Protein AF-A0AAU7I341-F1 (afdb_monomer_lite)

Sequence (131 aa):
MTLDSIKNALFAAMKNMTPEEYELQKARDNLKSVTSEFLRKNPEYLRGRFAEGKPDNGLEQLKAPTNSPVNKATDKKSNKTKIIKMLGADAGVFKPHDIDPDALERAKVACRRLVADDPERYGHIIKPQGV

Secondary structure (DSSP, 8-state):
--HHHHHHHHHHHHTT--HHHHHHHHHHHHHHHHHHHHHHH-GGGGSSTTTTT---SS----PPPTTSTTGGG--HHHHHHHHHHHH-TTTT--------HHHHHHHHHHHHHHHHH-HHHHTTTS-----

Foldseek 3Di:
DDPVLVVLCVVCVVVVHHSVVSVVVVVVVVVVVVVVVVCVVVVLCVDDDVVVPDDPDDDPDSPPPCPPPVNVCPPPVVVVVVQCVVVHVCRPPDDDDDDDVVVVVVVVVVLVVVCVVPVPVPCVPDPPDDD

Radius of gyration: 33.78 Å; chains: 1; bounding box: 66×26×87 Å

pLDDT: mean 73.69, std 16.66, range [40.59, 94.56]

Structure (mmCIF, N/CA/C/O backbone):
data_AF-A0AAU7I341-F1
#
_entry.id   AF-A0AAU7I341-F1
#
loop_
_atom_site.group_PDB
_atom_site.id
_atom_site.type_symbol
_atom_site.label_atom_id
_atom_site.label_alt_id
_atom_site.label_comp_id
_atom_site.label_asym_id
_atom_site.label_entity_id
_atom_site.label_seq_id
_atom_site.pdbx_PDB_ins_code
_atom_site.Cartn_x
_atom_site.Cartn_y
_atom_site.Cartn_z
_atom_site.occupancy
_atom_site.B_iso_or_equiv
_atom_site.auth_seq_id
_atom_site.auth_comp_id
_atom_site.auth_asym_id
_atom_site.auth_atom_id
_atom_site.pdbx_PDB_model_num
ATOM 1 N N . MET A 1 1 ? -30.918 -12.601 23.780 1.00 63.75 1 MET A N 1
ATOM 2 C CA . MET A 1 1 ? -29.780 -11.967 24.485 1.00 63.75 1 MET A CA 1
ATOM 3 C C . MET A 1 1 ? -28.743 -13.027 24.794 1.00 63.75 1 MET A C 1
ATOM 5 O O . MET A 1 1 ? -29.124 -14.124 25.182 1.00 63.75 1 MET A O 1
ATOM 9 N N . THR A 1 2 ? -27.463 -12.722 24.601 1.00 89.19 2 THR A N 1
ATOM 10 C CA . THR A 1 2 ? -26.347 -13.608 24.966 1.00 89.19 2 THR A CA 1
ATOM 11 C C . THR A 1 2 ? -25.771 -13.195 26.318 1.00 89.19 2 THR A C 1
ATOM 13 O O . THR A 1 2 ? -25.916 -12.042 26.734 1.00 89.19 2 THR A O 1
ATOM 16 N N . LEU A 1 3 ? -25.078 -14.110 27.000 1.00 91.50 3 LEU A N 1
ATOM 17 C CA . LEU A 1 3 ? -24.383 -13.800 28.254 1.00 91.50 3 LEU A CA 1
ATOM 18 C C . LEU A 1 3 ? -23.417 -12.612 28.090 1.00 91.50 3 LEU A C 1
ATOM 20 O O . LEU A 1 3 ? -23.301 -11.778 28.985 1.00 91.50 3 LEU A O 1
ATOM 24 N N . ASP A 1 4 ? -22.775 -12.500 26.928 1.00 87.25 4 ASP A N 1
ATOM 25 C CA . ASP A 1 4 ? -21.846 -11.411 26.627 1.00 87.25 4 ASP A CA 1
ATOM 26 C C . ASP A 1 4 ? -22.550 -10.064 26.453 1.00 87.25 4 ASP A C 1
ATOM 28 O O . ASP A 1 4 ? -22.071 -9.067 26.990 1.00 87.25 4 ASP A O 1
ATOM 32 N N . SER A 1 5 ? -23.725 -10.030 25.810 1.00 85.88 5 SER A N 1
ATOM 33 C CA . SER A 1 5 ? -24.519 -8.794 25.713 1.00 85.88 5 SER A CA 1
ATOM 34 C C . SER A 1 5 ? -24.961 -8.277 27.088 1.00 85.88 5 SER A C 1
ATOM 36 O O . SER A 1 5 ? -24.961 -7.073 27.329 1.00 85.88 5 SER A O 1
ATOM 38 N N . ILE A 1 6 ? -25.261 -9.186 28.024 1.00 90.75 6 ILE A N 1
ATOM 39 C CA . ILE A 1 6 ? -25.661 -8.835 29.394 1.00 90.75 6 ILE A CA 1
ATOM 40 C C . ILE A 1 6 ? -24.460 -8.294 30.176 1.00 90.75 6 ILE A C 1
ATOM 42 O O . ILE A 1 6 ? -24.566 -7.265 30.841 1.00 90.75 6 ILE A O 1
ATOM 46 N N . LYS A 1 7 ? -23.297 -8.950 30.069 1.00 90.00 7 LYS A N 1
ATOM 47 C CA . LYS A 1 7 ? -22.053 -8.481 30.696 1.00 90.00 7 LYS A CA 1
ATOM 48 C C . LYS A 1 7 ? -21.651 -7.102 30.181 1.00 90.00 7 LYS A C 1
ATOM 50 O O . LYS A 1 7 ? -21.355 -6.229 30.989 1.00 90.00 7 LYS A O 1
ATOM 55 N N . ASN A 1 8 ? -21.664 -6.894 28.863 1.00 89.12 8 ASN A N 1
ATOM 56 C CA . ASN A 1 8 ? -21.323 -5.604 28.264 1.00 89.12 8 ASN A CA 1
ATOM 57 C C . ASN A 1 8 ? -22.279 -4.501 28.742 1.00 89.12 8 ASN A C 1
ATOM 59 O O . ASN A 1 8 ? -21.810 -3.437 29.130 1.00 89.12 8 ASN A O 1
ATOM 63 N N . ALA A 1 9 ? -23.590 -4.764 28.801 1.00 90.12 9 ALA A N 1
ATOM 64 C CA . ALA A 1 9 ? -24.564 -3.802 29.318 1.00 90.12 9 ALA A CA 1
ATOM 65 C C . ALA A 1 9 ? -24.331 -3.457 30.802 1.00 90.12 9 ALA A C 1
ATOM 67 O O . ALA A 1 9 ? -24.414 -2.292 31.187 1.00 90.12 9 ALA A O 1
ATOM 68 N N . LEU A 1 10 ? -23.983 -4.447 31.631 1.00 93.62 10 LEU A N 1
ATOM 69 C CA . LEU A 1 10 ? -23.657 -4.228 33.041 1.00 93.62 10 LEU A CA 1
ATOM 70 C C . LEU A 1 10 ? -22.384 -3.382 33.202 1.00 93.62 10 LEU A C 1
ATOM 72 O O . LEU A 1 10 ? -22.364 -2.424 33.971 1.00 93.62 10 LEU A O 1
ATOM 76 N N . PHE A 1 11 ? -21.324 -3.707 32.456 1.00 92.69 11 PHE A N 1
ATOM 77 C CA . PHE A 1 11 ? -20.081 -2.938 32.488 1.00 92.69 11 PHE A CA 1
ATOM 78 C C . PHE A 1 11 ? -20.263 -1.517 31.954 1.00 92.69 11 PHE A C 1
ATOM 80 O O . PHE A 1 11 ? -19.679 -0.590 32.512 1.00 92.69 11 PHE A O 1
ATOM 87 N N . ALA A 1 12 ? -21.091 -1.339 30.926 1.00 93.62 12 ALA A N 1
ATOM 88 C CA . ALA A 1 12 ? -21.465 -0.029 30.418 1.00 93.62 12 ALA A CA 1
ATOM 89 C C . ALA A 1 12 ? -22.137 0.811 31.513 1.00 93.62 12 ALA A C 1
ATOM 91 O O . ALA A 1 12 ? -21.667 1.906 31.821 1.00 93.62 12 ALA A O 1
ATOM 92 N N . ALA A 1 13 ? -23.133 0.243 32.204 1.00 93.56 13 ALA A N 1
ATOM 93 C CA . ALA A 1 13 ? -23.800 0.900 33.325 1.00 93.56 13 ALA A CA 1
ATOM 94 C C . ALA A 1 13 ? -22.822 1.271 34.457 1.00 93.56 13 ALA A C 1
ATOM 96 O O . ALA A 1 13 ? -22.850 2.394 34.950 1.00 93.56 13 ALA A O 1
ATOM 97 N N . MET A 1 14 ? -21.890 0.381 34.823 1.00 94.56 14 MET A N 1
ATOM 98 C CA . MET A 1 14 ? -20.854 0.669 35.833 1.00 94.56 14 MET A CA 1
ATOM 99 C C . MET A 1 14 ? -19.898 1.800 35.429 1.00 94.56 14 MET A C 1
ATOM 101 O O . MET A 1 14 ? -19.282 2.430 36.289 1.00 94.56 14 MET A O 1
ATOM 105 N N . LYS A 1 15 ? -19.721 2.027 34.126 1.00 91.44 15 LYS A N 1
ATOM 106 C CA . LYS A 1 15 ? -18.869 3.082 33.568 1.00 91.44 15 LYS A CA 1
ATOM 107 C C . LYS A 1 15 ? -19.646 4.356 33.231 1.00 91.44 15 LYS A C 1
ATOM 109 O O . LYS A 1 15 ? -19.028 5.290 32.731 1.00 91.44 15 LYS A O 1
ATOM 114 N N . ASN A 1 16 ? -20.948 4.412 33.536 1.00 93.56 16 ASN A N 1
ATOM 115 C CA . ASN A 1 16 ? -21.861 5.479 33.114 1.00 93.56 16 ASN A CA 1
ATOM 116 C C . ASN A 1 16 ? -21.822 5.714 31.592 1.00 93.56 16 ASN A C 1
ATOM 118 O O . ASN A 1 16 ? -21.818 6.852 31.134 1.00 93.56 16 ASN A O 1
ATOM 122 N N . MET A 1 17 ? -21.748 4.625 30.827 1.00 92.06 17 MET A N 1
ATOM 123 C CA . MET A 1 17 ? -21.702 4.605 29.365 1.00 92.06 17 MET A CA 1
ATOM 124 C C . MET A 1 17 ? -22.883 3.811 28.809 1.00 92.06 17 MET A C 1
ATOM 126 O O . MET A 1 17 ? -23.459 2.964 29.502 1.00 92.06 17 MET A O 1
ATOM 130 N N . THR A 1 18 ? -23.221 4.034 27.541 1.00 92.50 18 THR A N 1
ATOM 131 C CA . THR A 1 18 ? -24.151 3.144 26.832 1.00 92.50 18 THR A CA 1
ATOM 132 C C . THR A 1 18 ? -23.461 1.821 26.462 1.00 92.50 18 THR A C 1
ATOM 134 O O . THR A 1 18 ? -22.229 1.760 26.368 1.00 92.50 18 THR A O 1
ATOM 137 N N . PRO A 1 19 ? -24.215 0.725 26.242 1.00 87.88 19 PRO A N 1
ATOM 138 C CA . PRO A 1 19 ? -23.637 -0.538 25.779 1.00 87.88 19 PRO A CA 1
ATOM 139 C C . PRO A 1 19 ? -22.810 -0.386 24.493 1.00 87.88 19 PRO A C 1
ATOM 141 O O . PRO A 1 19 ? -21.751 -0.999 24.376 1.00 87.88 19 PRO A O 1
ATOM 144 N N . GLU A 1 20 ? -23.245 0.475 23.569 1.00 88.50 20 GLU A N 1
ATOM 145 C CA . GLU A 1 20 ? -22.540 0.751 22.310 1.00 88.50 20 GLU A CA 1
ATOM 146 C C . GLU A 1 20 ? -21.215 1.491 22.541 1.00 88.50 20 GLU A C 1
ATOM 148 O O . GLU A 1 20 ? -20.186 1.130 21.966 1.00 88.50 20 GLU A O 1
ATOM 153 N N . GLU A 1 21 ? -21.206 2.496 23.422 1.00 89.69 21 GLU A N 1
ATOM 154 C CA . GLU A 1 21 ? -19.990 3.222 23.807 1.00 89.69 21 GLU A CA 1
ATOM 155 C C . GLU 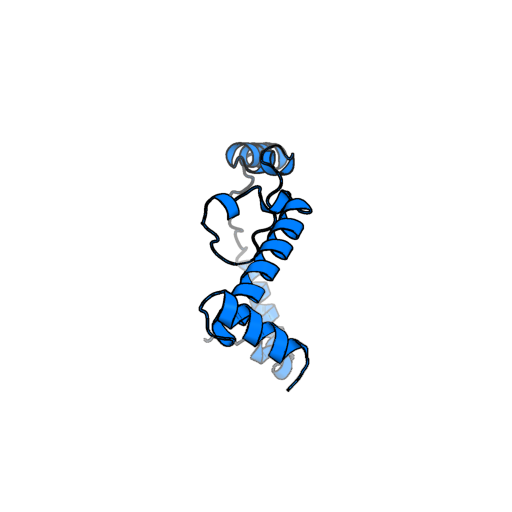A 1 21 ? -18.977 2.300 24.486 1.00 89.69 21 GLU A C 1
ATOM 157 O O . GLU A 1 21 ? -17.777 2.359 24.200 1.00 89.69 21 GLU A O 1
ATOM 162 N N . TYR A 1 22 ? -19.459 1.411 25.355 1.00 91.81 22 TYR A N 1
ATOM 163 C CA . TYR A 1 22 ? -18.617 0.435 26.029 1.00 91.81 22 TYR A CA 1
ATOM 164 C C . TYR A 1 22 ? -18.001 -0.569 25.047 1.00 91.81 22 TYR A C 1
ATOM 166 O O . TYR A 1 22 ? -16.810 -0.873 25.142 1.00 91.81 22 TYR A O 1
ATOM 174 N N . GLU A 1 23 ? -18.768 -1.064 24.075 1.00 89.62 23 GLU A N 1
ATOM 175 C CA . GLU A 1 23 ? -18.248 -1.959 23.037 1.00 89.62 23 GLU A CA 1
ATOM 176 C C . GLU A 1 23 ? -17.203 -1.273 22.152 1.00 89.62 23 GLU A C 1
ATOM 178 O O . GLU A 1 23 ? -16.147 -1.856 21.880 1.00 89.62 23 GLU A O 1
ATOM 183 N N . LEU A 1 24 ? -17.440 -0.013 21.776 1.00 91.44 24 LEU A N 1
ATOM 184 C CA . LEU A 1 24 ? -16.475 0.799 21.039 1.00 91.44 24 LEU A CA 1
ATOM 185 C C . LEU A 1 24 ? -15.181 0.993 21.840 1.00 91.44 24 LEU A C 1
ATOM 187 O O . LEU A 1 24 ? -14.079 0.842 21.305 1.00 91.44 24 LEU A O 1
ATOM 191 N N . GLN A 1 25 ? -15.300 1.309 23.130 1.00 90.25 25 GLN A N 1
ATOM 192 C CA . GLN A 1 25 ? -14.155 1.498 24.012 1.00 90.25 25 GLN A CA 1
ATOM 193 C C . GLN A 1 25 ? -13.359 0.197 24.179 1.00 90.25 25 GLN A C 1
ATOM 195 O O . GLN A 1 25 ? -12.140 0.192 24.016 1.00 90.25 25 GLN A O 1
ATOM 200 N N . LYS A 1 26 ? -14.047 -0.929 24.388 1.00 90.44 26 LYS A N 1
ATOM 201 C CA . LYS A 1 26 ? -13.441 -2.265 24.449 1.00 90.44 26 LYS A CA 1
ATOM 202 C C . LYS A 1 26 ? -12.689 -2.609 23.161 1.00 90.44 26 LYS A C 1
ATOM 204 O O . LYS A 1 26 ? -11.575 -3.129 23.220 1.00 90.44 26 LYS A O 1
ATOM 209 N N . ALA A 1 27 ? -13.258 -2.297 21.996 1.00 90.88 27 ALA A N 1
ATOM 210 C CA . ALA A 1 27 ? -12.593 -2.500 20.711 1.00 90.88 27 ALA A CA 1
ATOM 211 C C . ALA A 1 27 ? -11.329 -1.632 20.567 1.00 90.88 27 ALA A C 1
ATOM 213 O O . ALA A 1 27 ? -10.296 -2.130 20.114 1.00 90.88 27 ALA A O 1
ATOM 214 N N . ARG A 1 28 ? -11.376 -0.364 21.001 1.00 92.19 28 ARG A N 1
ATOM 215 C CA . ARG A 1 28 ? -10.212 0.541 21.015 1.00 92.19 28 ARG A CA 1
ATOM 216 C C . ARG A 1 28 ? -9.096 0.031 21.922 1.00 92.19 28 ARG A C 1
ATOM 218 O O . ARG A 1 28 ? -7.938 0.035 21.510 1.00 92.19 28 ARG A O 1
ATOM 225 N N . ASP A 1 29 ? -9.435 -0.438 23.118 1.00 92.31 29 ASP A N 1
ATOM 226 C CA . ASP A 1 29 ? -8.456 -0.952 24.078 1.00 92.31 29 ASP A CA 1
ATOM 227 C C . ASP A 1 29 ? -7.799 -2.246 23.574 1.00 92.31 29 ASP A C 1
ATOM 229 O O . ASP A 1 29 ? -6.574 -2.390 23.636 1.00 92.31 29 ASP A O 1
ATOM 233 N N . ASN A 1 30 ? -8.586 -3.142 22.969 1.00 93.38 30 ASN A N 1
ATOM 234 C CA . ASN A 1 30 ? -8.068 -4.340 22.307 1.00 93.38 30 ASN A CA 1
ATOM 235 C C . ASN A 1 30 ? -7.122 -3.985 21.154 1.00 93.38 30 ASN A C 1
ATOM 237 O O . ASN A 1 30 ? -6.016 -4.520 21.076 1.00 93.38 30 ASN A O 1
ATOM 241 N N . LEU A 1 31 ? -7.522 -3.054 20.281 1.00 94.00 31 LEU A N 1
ATOM 242 C CA . LEU A 1 31 ? -6.688 -2.614 19.164 1.00 94.00 31 LEU A CA 1
ATOM 2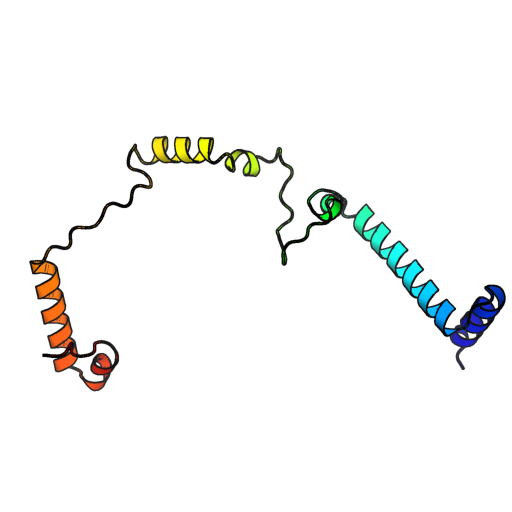43 C C . LEU A 1 31 ? -5.377 -2.000 19.659 1.00 94.00 31 LEU A C 1
ATOM 245 O O . LEU A 1 31 ? -4.313 -2.312 19.124 1.00 94.00 31 LEU A O 1
ATOM 249 N N . LYS A 1 32 ? -5.435 -1.166 20.702 1.00 93.56 32 LYS A N 1
ATOM 250 C CA . LYS A 1 32 ? -4.253 -0.563 21.323 1.00 93.56 32 LYS A CA 1
ATOM 251 C C . LYS A 1 32 ? -3.297 -1.637 21.831 1.00 93.56 32 LYS A C 1
ATOM 253 O O . LYS A 1 32 ? -2.114 -1.581 21.512 1.00 93.56 32 LYS A O 1
ATOM 258 N N . SER A 1 33 ? -3.806 -2.632 22.557 1.00 91.62 33 SER A N 1
ATOM 259 C CA . SER A 1 33 ? -3.001 -3.742 23.077 1.00 91.62 33 SER A CA 1
ATOM 260 C C . SER A 1 33 ? -2.330 -4.546 21.957 1.00 91.62 33 SER A C 1
ATOM 262 O O . SER A 1 33 ? -1.111 -4.721 21.977 1.00 91.62 33 SER A O 1
ATOM 264 N N . VAL A 1 34 ? -3.095 -4.964 20.942 1.00 94.06 34 VAL A N 1
ATOM 265 C CA . VAL A 1 34 ? -2.576 -5.733 19.796 1.00 94.06 34 VAL A CA 1
ATOM 266 C C . VAL A 1 34 ? -1.528 -4.934 19.026 1.00 94.06 34 VAL A C 1
ATOM 268 O O . VAL A 1 34 ? -0.469 -5.463 18.689 1.00 94.06 34 VAL A O 1
ATOM 271 N N . THR A 1 35 ? -1.790 -3.649 18.790 1.00 89.19 35 THR A N 1
ATOM 272 C CA . THR A 1 35 ? -0.862 -2.763 18.077 1.00 89.19 35 THR A CA 1
ATOM 273 C C . THR A 1 35 ? 0.427 -2.569 18.873 1.00 89.19 35 THR A C 1
ATOM 275 O O . THR A 1 35 ? 1.514 -2.670 18.309 1.00 89.19 35 THR A O 1
ATOM 278 N N . SER A 1 36 ? 0.342 -2.348 20.190 1.00 88.50 36 SER A N 1
ATOM 279 C CA . SER A 1 36 ? 1.527 -2.235 21.045 1.00 88.50 36 SER A CA 1
ATOM 280 C C . SER A 1 36 ? 2.360 -3.519 21.052 1.00 88.50 36 SER A C 1
ATOM 282 O O . SER A 1 36 ? 3.578 -3.444 20.920 1.00 88.50 36 SER A O 1
ATOM 284 N N . GLU A 1 37 ? 1.732 -4.695 21.145 1.00 93.12 37 GLU A N 1
ATOM 285 C CA . GLU A 1 37 ? 2.432 -5.985 21.064 1.00 93.12 37 GLU A CA 1
ATOM 286 C C . GLU A 1 37 ? 3.092 -6.206 19.697 1.00 93.12 37 GLU A C 1
ATOM 288 O O . GLU A 1 37 ? 4.240 -6.651 19.628 1.00 93.12 37 GLU A O 1
ATOM 293 N N . PHE A 1 38 ? 2.398 -5.864 18.610 1.00 90.50 38 PHE A N 1
ATOM 294 C CA . PHE A 1 38 ? 2.946 -5.941 17.259 1.00 90.50 38 PHE A CA 1
ATOM 295 C C . PHE A 1 38 ? 4.183 -5.049 17.107 1.00 90.50 38 PHE A C 1
ATOM 297 O O . PHE A 1 38 ? 5.223 -5.525 16.659 1.00 90.50 38 PHE A O 1
ATOM 304 N N . LEU A 1 39 ? 4.109 -3.788 17.536 1.00 88.31 39 LEU A N 1
ATOM 305 C CA . LEU A 1 39 ? 5.234 -2.850 17.457 1.00 88.31 39 LEU A CA 1
ATOM 306 C C . LEU A 1 39 ? 6.390 -3.237 18.389 1.00 88.31 39 LEU A C 1
ATOM 308 O O . LEU A 1 39 ? 7.550 -3.026 18.048 1.00 88.31 39 LEU A O 1
ATOM 312 N N . ARG A 1 40 ? 6.097 -3.846 19.546 1.00 85.81 40 ARG A N 1
ATOM 313 C CA . ARG A 1 40 ? 7.120 -4.378 20.460 1.00 85.81 40 ARG A CA 1
ATOM 314 C C . ARG A 1 40 ? 7.907 -5.523 19.822 1.00 85.81 40 ARG A C 1
ATOM 316 O O . ARG A 1 40 ? 9.114 -5.614 20.030 1.00 85.81 40 ARG A O 1
ATOM 323 N N . LYS A 1 41 ? 7.230 -6.394 19.067 1.00 91.12 41 LYS A N 1
ATOM 324 C CA . LYS A 1 41 ? 7.851 -7.521 18.351 1.00 91.12 41 LYS A CA 1
ATOM 325 C C . LYS A 1 41 ? 8.555 -7.098 17.062 1.00 91.12 41 LYS A C 1
ATOM 327 O O . LYS A 1 41 ? 9.504 -7.765 16.672 1.00 91.12 41 LYS A O 1
ATOM 332 N N . ASN A 1 42 ? 8.113 -6.000 16.450 1.00 83.12 42 ASN A N 1
ATOM 333 C CA . ASN A 1 42 ? 8.635 -5.480 15.188 1.00 83.12 42 ASN A CA 1
ATOM 334 C C . ASN A 1 42 ? 9.160 -4.035 15.375 1.00 83.12 42 ASN A C 1
ATOM 336 O O . ASN A 1 42 ? 8.551 -3.072 14.888 1.00 83.12 42 ASN A O 1
ATOM 340 N N . PRO A 1 43 ? 10.266 -3.842 16.125 1.00 80.38 43 PRO A N 1
ATOM 341 C CA . PRO A 1 43 ? 10.804 -2.519 16.447 1.00 80.38 43 PRO A CA 1
ATOM 342 C C . PRO A 1 43 ? 11.323 -1.746 15.224 1.00 80.38 43 PRO A C 1
ATOM 344 O O . PRO A 1 43 ? 11.575 -0.544 15.317 1.00 80.38 43 PRO A O 1
ATOM 347 N N . GLU A 1 44 ? 11.485 -2.391 14.069 1.00 76.56 44 GLU A N 1
ATOM 348 C CA . GLU A 1 44 ? 11.795 -1.747 12.794 1.00 76.56 44 GLU A CA 1
ATOM 349 C C . GLU A 1 44 ? 10.715 -0.752 12.358 1.00 76.56 44 GLU A C 1
ATOM 351 O O . GLU A 1 44 ? 11.055 0.255 11.749 1.00 76.56 44 GLU A O 1
ATOM 356 N N . TYR A 1 45 ? 9.450 -0.957 12.742 1.00 72.31 45 TYR A N 1
ATOM 357 C CA . TYR A 1 45 ? 8.368 -0.003 12.468 1.00 72.31 45 TYR A CA 1
ATOM 358 C C . TYR A 1 45 ? 8.397 1.221 13.392 1.00 72.31 45 TYR A C 1
ATOM 360 O O . TYR A 1 45 ? 7.805 2.248 13.068 1.00 72.31 45 TYR A O 1
ATOM 368 N N . LEU A 1 46 ? 9.105 1.141 14.527 1.00 70.88 46 LEU A N 1
ATOM 369 C CA . LEU A 1 46 ? 9.356 2.290 15.405 1.00 70.88 46 LEU A CA 1
ATOM 370 C C . LEU A 1 46 ? 10.499 3.175 14.885 1.00 70.88 46 LEU A C 1
ATOM 372 O O . LEU A 1 46 ? 10.688 4.287 15.376 1.00 70.88 46 LEU A O 1
ATOM 376 N N . ARG A 1 47 ? 11.284 2.692 13.914 1.00 62.91 47 ARG A N 1
ATOM 377 C CA . ARG A 1 47 ? 12.417 3.414 13.327 1.00 62.91 47 ARG A CA 1
ATOM 378 C C . ARG A 1 47 ? 12.068 3.861 11.906 1.00 62.91 47 ARG A C 1
ATOM 380 O O . ARG A 1 47 ? 11.621 3.074 11.085 1.00 62.91 47 ARG A O 1
ATOM 387 N N . GLY A 1 48 ? 12.320 5.130 11.593 1.00 58.56 48 GLY A N 1
ATOM 388 C CA . GLY A 1 48 ? 12.060 5.710 10.271 1.00 58.56 48 GLY A CA 1
ATOM 389 C C . GLY A 1 48 ? 10.843 6.640 10.226 1.00 58.56 48 GLY A C 1
ATOM 390 O O . GLY A 1 48 ? 10.301 7.042 11.253 1.00 58.56 48 GLY A O 1
ATOM 391 N N . ARG A 1 49 ? 10.434 6.999 9.002 1.00 49.78 49 ARG A N 1
ATOM 392 C CA . ARG A 1 49 ? 9.508 8.100 8.647 1.00 49.78 49 ARG A CA 1
ATOM 393 C C . ARG A 1 49 ? 8.113 8.047 9.297 1.00 49.78 49 ARG A C 1
ATOM 395 O O . ARG A 1 49 ? 7.410 9.054 9.271 1.00 49.78 49 ARG A O 1
ATOM 402 N N . PHE A 1 50 ? 7.722 6.928 9.913 1.00 50.12 50 PHE A N 1
ATOM 403 C CA . PHE A 1 50 ? 6.480 6.815 10.692 1.00 50.12 50 PHE A CA 1
ATOM 404 C C . PHE A 1 50 ? 6.535 7.570 12.030 1.00 50.12 50 PHE A C 1
ATOM 406 O O . PHE A 1 50 ? 5.501 8.042 12.492 1.00 50.12 50 PHE A O 1
ATOM 413 N N . ALA A 1 51 ? 7.724 7.758 12.616 1.00 52.81 51 ALA A N 1
ATOM 414 C CA . ALA A 1 51 ? 7.912 8.621 13.785 1.00 52.81 51 ALA A CA 1
ATOM 415 C C . ALA A 1 51 ? 7.842 10.124 13.433 1.00 52.81 51 ALA A C 1
ATOM 417 O O . ALA A 1 51 ? 7.601 10.953 14.304 1.00 52.81 51 ALA A O 1
ATOM 418 N N . GLU A 1 52 ? 8.028 10.476 12.155 1.00 52.16 52 GLU A N 1
ATOM 419 C CA . GLU A 1 52 ? 8.117 11.861 11.660 1.00 52.16 52 GLU A CA 1
ATOM 420 C C . GLU A 1 52 ? 6.818 12.368 11.001 1.00 52.16 52 GLU A C 1
ATOM 422 O O . GLU A 1 52 ? 6.782 13.475 10.468 1.00 52.16 52 GLU A O 1
ATOM 427 N N . GLY A 1 53 ? 5.733 11.584 11.030 1.00 50.31 53 GLY A N 1
ATOM 428 C CA . GLY A 1 53 ? 4.396 12.053 10.642 1.00 50.31 53 GLY A CA 1
ATOM 429 C C . GLY A 1 53 ? 4.197 12.384 9.155 1.00 50.31 53 GLY A C 1
ATOM 430 O O . GLY A 1 53 ? 3.240 13.080 8.826 1.00 50.31 53 GLY A O 1
ATOM 431 N N . LYS A 1 54 ? 5.056 11.899 8.243 1.00 48.03 54 LYS A N 1
ATOM 432 C CA . LYS A 1 54 ? 4.899 12.115 6.789 1.00 48.03 54 LYS A CA 1
ATOM 433 C C . LYS A 1 54 ? 4.947 10.818 5.975 1.00 48.03 54 LYS A C 1
ATOM 435 O O . LYS A 1 54 ? 6.024 10.455 5.482 1.00 48.03 54 LYS A O 1
ATOM 440 N N . PRO A 1 55 ? 3.811 10.120 5.796 1.00 48.12 55 PRO A N 1
ATOM 441 C CA . PRO A 1 55 ? 3.698 9.078 4.795 1.00 48.12 55 PRO A CA 1
ATOM 442 C C . PRO A 1 55 ? 3.200 9.699 3.485 1.00 48.12 55 PRO A C 1
ATOM 444 O O . PRO A 1 55 ? 1.998 9.800 3.252 1.00 48.12 55 PRO A O 1
ATOM 447 N N . ASP A 1 56 ? 4.126 10.096 2.618 1.00 46.50 56 ASP A N 1
ATOM 448 C CA . ASP A 1 56 ? 3.774 10.390 1.231 1.00 46.50 56 ASP A CA 1
ATOM 449 C C . ASP A 1 56 ? 3.726 9.049 0.489 1.00 46.50 56 ASP A C 1
ATOM 451 O O . ASP A 1 56 ? 4.749 8.518 0.075 1.00 46.50 56 ASP A O 1
ATOM 455 N N . ASN A 1 57 ? 2.515 8.503 0.383 1.00 43.06 57 ASN A N 1
ATOM 456 C CA . ASN A 1 57 ? 2.080 7.492 -0.583 1.00 43.06 57 ASN A CA 1
ATOM 457 C C . ASN A 1 57 ? 2.787 6.119 -0.527 1.00 43.06 57 ASN A C 1
ATOM 459 O O . ASN A 1 57 ? 3.891 5.939 -1.017 1.00 43.06 57 ASN A O 1
ATOM 463 N N . GLY A 1 58 ? 2.053 5.122 -0.016 1.00 43.84 58 GLY A N 1
ATOM 464 C CA . GLY A 1 58 ? 2.096 3.714 -0.440 1.00 43.84 58 GLY A CA 1
ATOM 465 C C . GLY A 1 58 ? 3.455 3.002 -0.486 1.00 43.84 58 GLY A C 1
ATOM 466 O O . GLY A 1 58 ? 4.179 3.092 -1.467 1.00 43.84 58 GLY A O 1
ATOM 467 N N . LEU A 1 59 ? 3.718 2.151 0.512 1.00 49.22 59 LEU A N 1
ATOM 468 C CA . LEU A 1 59 ? 4.743 1.096 0.453 1.00 49.22 59 LEU A CA 1
ATOM 469 C C . LEU A 1 59 ? 6.185 1.570 0.150 1.00 49.22 59 LEU A C 1
ATOM 471 O O . LEU A 1 59 ? 6.945 0.881 -0.534 1.00 49.22 59 LEU A O 1
ATOM 475 N N . GLU A 1 60 ? 6.634 2.692 0.724 1.00 49.56 60 GLU A N 1
ATOM 476 C CA . GLU A 1 60 ? 8.080 2.923 0.813 1.00 49.56 60 GLU A CA 1
ATOM 477 C C . GLU A 1 60 ? 8.692 1.898 1.780 1.00 49.56 60 GLU A C 1
ATOM 479 O O . GLU A 1 60 ? 8.547 1.973 3.000 1.00 49.56 60 GLU A O 1
ATOM 484 N N . GLN A 1 61 ? 9.337 0.906 1.167 1.00 48.84 61 GLN A N 1
ATOM 485 C CA . GLN A 1 61 ? 10.164 -0.140 1.756 1.00 48.84 61 GLN A CA 1
ATOM 486 C C . GLN A 1 61 ? 10.905 0.378 2.988 1.00 48.84 61 GLN A C 1
ATOM 488 O O . GLN A 1 61 ? 11.531 1.436 2.916 1.00 48.84 61 GLN A O 1
ATOM 493 N N . LEU A 1 62 ? 10.845 -0.387 4.084 1.00 48.47 62 LEU A N 1
ATOM 494 C CA . LEU A 1 62 ? 11.665 -0.243 5.289 1.00 48.47 62 LEU A CA 1
ATOM 495 C C . LEU A 1 62 ? 13.101 0.123 4.883 1.00 48.47 62 LEU A C 1
ATOM 497 O O . LEU A 1 62 ? 13.906 -0.753 4.558 1.00 48.47 62 LEU A O 1
ATOM 501 N N . LYS A 1 63 ? 13.420 1.423 4.819 1.00 47.50 63 LYS A N 1
ATOM 502 C CA . LYS A 1 63 ? 14.753 1.864 4.417 1.00 47.50 63 LYS A CA 1
ATOM 503 C C . LYS A 1 63 ? 15.689 1.354 5.497 1.00 47.50 63 LYS A C 1
ATOM 505 O O . LYS A 1 63 ? 15.540 1.696 6.670 1.00 47.50 63 LYS A O 1
ATOM 510 N N . ALA A 1 64 ? 16.613 0.485 5.088 1.00 45.53 64 ALA A N 1
ATOM 511 C CA . ALA A 1 64 ? 17.638 -0.060 5.960 1.00 45.53 64 ALA A CA 1
ATOM 512 C C . ALA A 1 64 ? 18.311 1.086 6.744 1.00 45.53 64 ALA A C 1
ATOM 514 O O . ALA A 1 64 ? 18.378 2.207 6.230 1.00 45.53 64 ALA A O 1
ATOM 515 N N . PRO A 1 65 ? 18.813 0.843 7.967 1.00 49.53 65 PRO A N 1
ATOM 516 C CA . PRO A 1 65 ? 19.422 1.880 8.799 1.00 49.53 65 PRO A CA 1
ATOM 517 C C . PRO A 1 65 ? 20.473 2.683 8.023 1.00 49.53 65 PRO A C 1
ATOM 519 O O . PRO A 1 65 ? 21.182 2.134 7.183 1.00 49.53 65 PRO A O 1
ATOM 522 N N . THR A 1 66 ? 20.610 3.978 8.310 1.00 51.91 66 THR A N 1
ATOM 523 C CA . THR A 1 66 ? 21.499 4.928 7.604 1.00 51.91 66 THR A CA 1
ATOM 524 C C . THR A 1 66 ? 22.960 4.453 7.505 1.00 51.91 66 THR A C 1
ATOM 526 O O . THR A 1 66 ? 23.669 4.815 6.573 1.00 51.91 66 THR A O 1
ATOM 529 N N . ASN A 1 67 ? 23.385 3.559 8.406 1.00 51.91 67 ASN A N 1
ATOM 530 C CA . ASN A 1 67 ? 24.716 2.938 8.428 1.00 51.91 67 ASN A CA 1
ATOM 531 C C . ASN A 1 67 ? 24.822 1.609 7.653 1.00 51.91 67 ASN A C 1
ATOM 533 O O . ASN A 1 67 ? 25.880 0.982 7.651 1.00 51.91 67 ASN A O 1
ATOM 537 N N . SER A 1 68 ? 23.748 1.165 7.001 1.00 43.66 68 SER A N 1
ATOM 538 C CA . SER A 1 68 ? 23.745 -0.012 6.137 1.00 43.66 68 SER A CA 1
ATOM 539 C C . SER A 1 68 ? 24.581 0.265 4.877 1.00 43.66 68 SER A C 1
ATOM 541 O O . SER A 1 68 ? 24.510 1.379 4.342 1.00 43.66 68 SER A O 1
ATOM 543 N N . PRO A 1 69 ? 25.355 -0.707 4.352 1.00 50.03 69 PRO A N 1
ATOM 544 C CA . PRO A 1 69 ? 26.252 -0.494 3.208 1.00 50.03 69 PRO A CA 1
ATOM 545 C C . PRO A 1 69 ? 25.540 0.072 1.971 1.00 50.03 69 PRO A C 1
ATOM 547 O O . PRO A 1 69 ? 26.149 0.779 1.170 1.00 50.03 69 PRO A O 1
ATOM 550 N N . VAL A 1 70 ? 24.237 -0.198 1.857 1.00 46.97 70 VAL A N 1
ATOM 551 C CA . VAL A 1 70 ? 23.351 0.252 0.778 1.00 46.97 70 VAL A CA 1
ATOM 552 C C . VAL A 1 70 ? 23.128 1.774 0.801 1.00 46.97 70 VAL A C 1
ATOM 554 O O . VAL A 1 70 ? 23.080 2.396 -0.255 1.00 46.97 70 VAL A O 1
ATOM 557 N N . ASN A 1 71 ? 23.096 2.415 1.975 1.00 45.38 71 ASN A N 1
ATOM 558 C CA . ASN A 1 71 ? 22.872 3.866 2.094 1.00 45.38 71 ASN A CA 1
ATOM 559 C C . ASN A 1 71 ? 24.150 4.698 1.908 1.00 45.38 71 ASN A C 1
ATOM 561 O O . ASN A 1 71 ? 24.083 5.876 1.569 1.00 45.38 71 ASN A O 1
ATOM 565 N N . LYS A 1 72 ? 25.341 4.094 2.024 1.00 46.44 72 LYS A N 1
ATOM 566 C CA . LYS A 1 72 ? 26.588 4.749 1.579 1.00 46.44 72 LYS A CA 1
ATOM 567 C C . LYS A 1 72 ? 26.663 4.894 0.053 1.00 46.44 72 LYS A C 1
ATOM 569 O O . LYS A 1 72 ? 27.508 5.635 -0.449 1.00 46.44 72 LYS A O 1
ATOM 574 N N . ALA A 1 73 ? 25.792 4.203 -0.686 1.00 47.34 73 ALA A N 1
ATOM 575 C CA . ALA A 1 73 ? 25.676 4.332 -2.133 1.00 47.34 73 ALA A CA 1
ATOM 576 C C . ALA A 1 73 ? 24.745 5.480 -2.568 1.00 47.34 73 ALA A C 1
ATOM 578 O O . ALA A 1 73 ? 24.681 5.766 -3.754 1.00 47.34 73 ALA A O 1
ATOM 579 N N . THR A 1 74 ? 24.032 6.171 -1.669 1.00 48.56 74 THR A N 1
ATOM 580 C CA . THR A 1 74 ? 23.127 7.271 -2.070 1.00 48.56 74 THR A CA 1
ATOM 581 C C . THR A 1 74 ? 23.769 8.656 -2.071 1.00 48.56 74 THR A C 1
ATOM 583 O O . THR A 1 74 ? 23.119 9.623 -2.472 1.00 48.56 74 THR A O 1
ATOM 586 N N . ASP A 1 75 ? 25.049 8.779 -1.706 1.00 52.78 75 ASP A N 1
ATOM 587 C CA . ASP A 1 75 ? 25.796 10.010 -1.959 1.00 52.78 75 ASP A CA 1
ATOM 588 C C . ASP A 1 75 ? 25.932 10.196 -3.474 1.00 52.78 75 ASP A C 1
ATOM 590 O O . ASP A 1 75 ? 26.809 9.631 -4.126 1.00 52.78 75 ASP A O 1
ATOM 594 N N . LYS A 1 76 ? 25.049 11.009 -4.064 1.00 55.41 76 LYS A N 1
ATOM 595 C CA . LYS A 1 76 ? 25.021 11.297 -5.510 1.00 55.41 76 LYS A CA 1
ATOM 596 C C . LYS A 1 76 ? 26.403 11.699 -6.052 1.00 55.41 76 LYS A C 1
ATOM 598 O O . LYS A 1 76 ? 26.739 11.372 -7.189 1.00 55.41 76 LYS A O 1
ATOM 603 N N . LYS A 1 77 ? 27.234 12.350 -5.224 1.00 57.84 77 LYS A N 1
ATOM 6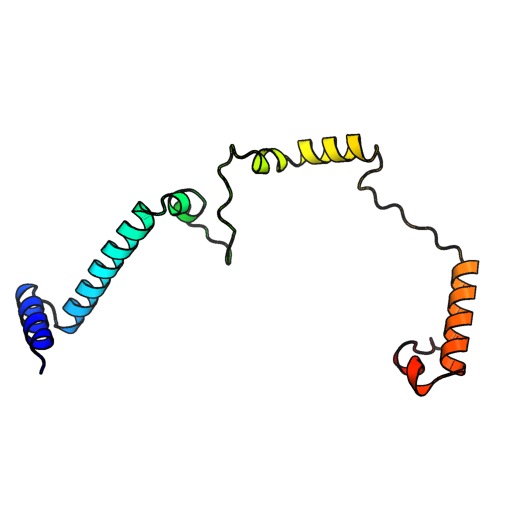04 C CA . LYS A 1 77 ? 28.640 12.669 -5.532 1.00 57.84 77 LYS A CA 1
ATOM 605 C C . LYS A 1 77 ? 29.543 11.432 -5.590 1.00 57.84 77 LYS A C 1
ATOM 607 O O . LYS A 1 77 ? 30.369 11.341 -6.498 1.00 57.84 77 LYS A O 1
ATOM 612 N N . SER A 1 78 ? 29.404 10.487 -4.660 1.00 58.91 78 SER A N 1
ATOM 613 C CA . SER A 1 78 ? 30.255 9.292 -4.597 1.00 58.91 78 SER A CA 1
ATOM 614 C C . SER A 1 78 ? 29.939 8.325 -5.740 1.00 58.91 78 SER A C 1
ATOM 616 O O . SER A 1 78 ? 30.861 7.822 -6.383 1.00 58.91 78 SER A O 1
ATOM 618 N N . ASN A 1 79 ? 28.659 8.156 -6.081 1.00 60.53 79 ASN A N 1
ATOM 619 C CA . ASN A 1 79 ? 28.249 7.303 -7.194 1.00 60.53 79 ASN A CA 1
ATOM 620 C C . ASN A 1 79 ? 28.617 7.887 -8.553 1.00 60.53 79 ASN A C 1
ATOM 622 O O . ASN A 1 79 ? 29.187 7.165 -9.362 1.00 60.53 79 ASN A O 1
ATOM 626 N N . LYS A 1 80 ? 28.390 9.185 -8.799 1.00 63.19 80 LYS A N 1
ATOM 627 C CA . LYS A 1 80 ? 28.830 9.822 -10.053 1.00 63.19 80 LYS A CA 1
ATOM 628 C C . LYS A 1 80 ? 30.342 9.676 -10.249 1.00 63.19 80 LYS A C 1
ATOM 630 O O . LYS A 1 80 ? 30.791 9.320 -11.331 1.00 63.19 80 LYS A O 1
ATOM 635 N N . THR A 1 81 ? 31.123 9.865 -9.184 1.00 67.12 81 THR A N 1
ATOM 636 C CA . THR A 1 81 ? 32.586 9.703 -9.226 1.00 67.12 81 THR A CA 1
ATOM 637 C C . THR A 1 81 ? 33.004 8.253 -9.491 1.00 67.12 81 THR A C 1
ATOM 639 O O . THR A 1 81 ? 33.943 8.018 -10.246 1.00 67.12 81 THR A O 1
ATOM 642 N N . LYS A 1 82 ? 32.317 7.265 -8.900 1.00 66.25 82 LYS A N 1
ATOM 643 C CA . LYS A 1 82 ? 32.574 5.838 -9.162 1.00 66.25 82 LYS A CA 1
ATOM 644 C C . LYS A 1 82 ? 32.201 5.435 -10.589 1.00 66.25 82 LYS A C 1
ATOM 646 O O . LYS A 1 82 ? 32.990 4.762 -11.238 1.00 66.25 82 LYS A O 1
ATOM 651 N N . ILE A 1 83 ? 31.046 5.884 -11.077 1.00 65.69 83 ILE A N 1
ATOM 652 C CA . ILE A 1 83 ? 30.557 5.633 -12.440 1.00 65.69 83 ILE A CA 1
ATOM 653 C C . ILE A 1 83 ? 31.543 6.205 -13.466 1.00 65.69 83 ILE A C 1
ATOM 655 O O . ILE A 1 83 ? 31.968 5.477 -14.354 1.00 65.69 83 ILE A O 1
ATOM 659 N N . ILE A 1 84 ? 32.001 7.449 -13.284 1.00 68.06 84 ILE A N 1
ATOM 660 C CA . ILE A 1 84 ? 33.024 8.071 -14.144 1.00 68.06 84 ILE A CA 1
ATOM 661 C C . ILE A 1 84 ? 34.352 7.297 -14.102 1.00 68.06 84 ILE A C 1
ATOM 663 O O . ILE A 1 84 ? 34.976 7.079 -15.135 1.00 68.06 84 ILE A O 1
ATOM 667 N N . LYS A 1 85 ? 34.793 6.843 -12.921 1.00 72.25 85 LYS A N 1
ATOM 668 C CA . LYS A 1 85 ? 36.028 6.048 -12.799 1.00 72.25 85 LYS A CA 1
ATOM 669 C C . LYS A 1 85 ? 35.932 4.679 -13.476 1.00 72.25 85 LYS A C 1
ATOM 671 O O . LYS A 1 85 ? 36.941 4.198 -13.973 1.00 72.25 85 LYS A O 1
ATOM 676 N N . MET A 1 86 ? 34.759 4.046 -13.463 1.00 70.19 86 MET A N 1
ATOM 677 C CA . MET A 1 86 ? 34.562 2.704 -14.024 1.00 70.19 86 MET A CA 1
ATOM 678 C C . MET A 1 86 ? 34.277 2.711 -15.529 1.00 70.19 86 MET A C 1
ATOM 680 O O . MET A 1 86 ? 34.719 1.808 -16.227 1.00 70.19 86 MET A O 1
ATOM 684 N N . LEU A 1 87 ? 33.533 3.701 -16.022 1.00 71.62 87 LEU A N 1
ATOM 685 C CA . LEU A 1 87 ? 33.015 3.736 -17.396 1.00 71.62 87 LEU A CA 1
ATOM 686 C C . LEU A 1 87 ? 33.653 4.842 -18.259 1.00 71.62 87 LEU A C 1
ATOM 688 O O . LEU A 1 87 ? 33.315 4.976 -19.432 1.00 71.62 87 LEU A O 1
ATOM 692 N N . GLY A 1 88 ? 34.584 5.619 -17.699 1.00 69.75 88 GLY A N 1
ATOM 693 C CA . GLY A 1 88 ? 35.283 6.708 -18.383 1.00 69.75 88 GLY A CA 1
ATOM 694 C C . GLY A 1 88 ? 34.626 8.078 -18.188 1.00 69.75 88 GLY A C 1
ATOM 695 O O . GLY A 1 88 ? 33.490 8.193 -17.729 1.00 69.75 88 GLY A O 1
ATOM 696 N N . ALA A 1 89 ? 35.358 9.143 -18.539 1.00 69.62 89 ALA A N 1
ATOM 697 C CA . ALA A 1 89 ? 34.929 10.538 -18.363 1.00 69.62 89 ALA A CA 1
ATOM 698 C C . ALA A 1 89 ? 33.591 10.876 -19.056 1.00 69.62 89 ALA A C 1
ATOM 700 O O . ALA A 1 89 ? 32.867 11.751 -18.585 1.00 69.62 89 ALA A O 1
ATOM 701 N N . ASP A 1 90 ? 33.241 10.129 -20.107 1.00 63.91 90 ASP A N 1
ATOM 702 C CA . ASP A 1 90 ? 32.007 10.290 -20.887 1.00 63.91 90 ASP A CA 1
ATOM 703 C C . ASP A 1 90 ? 30.814 9.481 -20.345 1.00 63.91 90 ASP A C 1
ATOM 705 O O . ASP A 1 90 ? 29.729 9.487 -20.933 1.00 63.91 90 ASP A O 1
ATOM 709 N N . ALA A 1 91 ? 30.985 8.754 -19.237 1.00 63.28 91 ALA A N 1
ATOM 710 C CA . ALA A 1 91 ? 29.931 7.931 -18.663 1.00 63.28 91 ALA A CA 1
ATOM 711 C C . ALA A 1 91 ? 28.755 8.789 -18.165 1.00 63.28 91 ALA A C 1
ATOM 713 O O . ALA A 1 91 ? 28.863 9.519 -17.176 1.00 63.28 91 ALA A O 1
ATOM 714 N N . GLY A 1 92 ? 27.611 8.670 -18.845 1.00 61.50 92 GLY A N 1
ATOM 715 C CA . GLY A 1 92 ? 26.379 9.403 -18.539 1.00 61.50 92 GLY A CA 1
ATOM 716 C C . GLY A 1 92 ? 26.122 10.633 -19.415 1.00 61.50 92 GLY A C 1
ATOM 717 O O . GLY A 1 92 ? 25.128 11.322 -19.188 1.00 61.50 92 GLY A O 1
ATOM 718 N N . VAL A 1 93 ? 26.970 10.909 -20.411 1.00 69.75 93 VAL A N 1
ATOM 719 C CA . VAL A 1 93 ? 26.688 11.910 -21.450 1.00 69.75 93 VAL A CA 1
ATOM 720 C C . VAL A 1 93 ? 25.959 11.222 -22.603 1.00 69.75 93 VAL A C 1
ATOM 722 O O . VAL A 1 93 ? 26.441 10.226 -23.141 1.00 69.75 93 VAL A O 1
ATOM 725 N N . PHE A 1 94 ? 24.783 11.735 -22.974 1.00 67.88 94 PHE A N 1
ATOM 726 C CA . PHE A 1 94 ? 24.073 11.279 -24.168 1.00 67.88 94 PHE A CA 1
ATOM 727 C C . PHE A 1 94 ? 24.940 11.569 -25.395 1.00 67.88 94 PHE A C 1
ATOM 729 O O . PHE A 1 94 ? 25.196 12.729 -25.714 1.00 67.88 94 PHE A O 1
ATOM 736 N N . LYS A 1 95 ? 25.403 10.511 -26.063 1.00 70.06 95 LYS A N 1
ATOM 737 C CA . LYS A 1 95 ? 26.056 10.615 -27.366 1.00 70.06 95 LYS A CA 1
ATOM 738 C C . LYS A 1 95 ? 24.966 10.433 -28.425 1.00 70.06 95 LYS A C 1
ATOM 740 O O . LYS A 1 95 ? 24.445 9.321 -28.525 1.00 70.06 95 LYS A O 1
ATOM 745 N N . PRO A 1 96 ? 24.564 11.490 -29.157 1.00 71.50 96 PRO A N 1
ATOM 746 C CA . PRO A 1 96 ? 23.648 11.318 -30.275 1.00 71.50 96 PRO A CA 1
ATOM 747 C C . PRO A 1 96 ? 24.279 10.339 -31.266 1.00 71.50 96 PRO A C 1
ATOM 749 O O . PRO A 1 96 ? 25.450 10.466 -31.617 1.00 71.50 96 PRO A O 1
ATOM 752 N N . HIS A 1 97 ? 23.519 9.323 -31.667 1.00 69.06 97 HIS A N 1
ATOM 753 C CA . HIS A 1 97 ? 23.922 8.470 -32.773 1.00 69.06 97 HIS A CA 1
ATOM 754 C C . HIS A 1 97 ? 23.619 9.221 -34.064 1.00 69.06 97 HIS A C 1
ATOM 756 O O . HIS A 1 97 ? 22.450 9.418 -34.398 1.00 69.06 97 HIS A O 1
ATOM 762 N N . ASP A 1 98 ? 24.664 9.635 -34.775 1.00 74.75 98 ASP A N 1
ATOM 763 C CA . ASP A 1 98 ? 24.521 10.110 -36.144 1.00 74.75 98 ASP A CA 1
ATOM 764 C C . ASP A 1 98 ? 24.032 8.936 -36.998 1.00 74.75 98 ASP A C 1
ATOM 766 O O . ASP A 1 98 ? 24.712 7.917 -37.151 1.00 74.75 98 ASP A O 1
ATOM 770 N N . ILE A 1 99 ? 22.797 9.038 -37.482 1.00 73.81 99 ILE A N 1
ATOM 771 C CA . ILE A 1 99 ? 22.210 8.037 -38.369 1.00 73.81 99 ILE A CA 1
ATOM 772 C C . ILE A 1 99 ? 22.793 8.276 -39.759 1.00 73.81 99 ILE A C 1
ATOM 774 O O . ILE A 1 99 ? 22.608 9.352 -40.324 1.00 73.81 99 ILE A O 1
ATOM 778 N N . ASP A 1 100 ? 23.453 7.262 -40.317 1.00 81.00 100 ASP A N 1
ATOM 779 C CA . ASP A 1 100 ? 23.867 7.270 -41.719 1.00 81.00 100 ASP A CA 1
ATOM 780 C C . ASP A 1 100 ? 22.612 7.394 -42.615 1.00 81.00 100 ASP A C 1
ATOM 782 O O . ASP A 1 100 ? 21.760 6.490 -42.607 1.00 81.00 100 ASP A O 1
ATOM 786 N N . PRO A 1 101 ? 22.452 8.503 -43.365 1.00 80.19 101 PRO A N 1
ATOM 787 C CA . PRO A 1 101 ? 21.264 8.745 -44.177 1.00 80.19 101 PRO A CA 1
ATOM 788 C C . PRO A 1 101 ? 21.055 7.656 -45.239 1.00 80.19 101 PRO A C 1
ATOM 790 O O . PRO A 1 101 ? 19.912 7.290 -45.520 1.00 80.19 101 PRO A O 1
ATOM 793 N N . ASP A 1 102 ? 22.130 7.055 -45.753 1.00 82.62 102 ASP A N 1
ATOM 794 C CA . ASP A 1 102 ? 22.045 6.001 -46.766 1.00 82.62 102 ASP A CA 1
ATOM 795 C C . ASP A 1 102 ? 21.585 4.670 -46.161 1.00 82.62 102 ASP A C 1
ATOM 797 O O . ASP A 1 102 ? 20.898 3.867 -46.803 1.00 82.62 102 ASP A O 1
ATOM 801 N N . ALA A 1 103 ? 21.940 4.403 -44.903 1.00 82.62 103 ALA A N 1
ATOM 802 C CA . ALA A 1 103 ? 21.409 3.262 -44.163 1.00 82.62 103 ALA A CA 1
ATOM 803 C C . ALA A 1 103 ? 19.913 3.444 -43.859 1.00 82.62 103 ALA A C 1
ATOM 805 O O . ALA A 1 103 ? 19.133 2.494 -43.991 1.00 82.62 103 ALA A O 1
ATOM 806 N N . LEU A 1 104 ? 19.497 4.668 -43.521 1.00 84.12 104 LEU A N 1
ATOM 807 C CA . LEU A 1 104 ? 18.096 4.999 -43.273 1.00 84.12 104 LEU A CA 1
ATOM 808 C C . LEU A 1 104 ? 17.238 4.848 -44.539 1.00 84.12 104 LEU A C 1
ATOM 810 O O . LEU A 1 104 ? 16.162 4.249 -44.479 1.00 84.12 104 LEU A O 1
ATOM 814 N N . G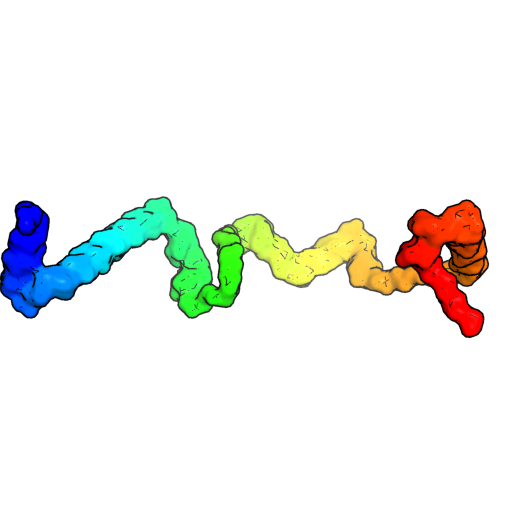LU A 1 105 ? 17.709 5.329 -45.690 1.00 84.19 105 GLU A N 1
ATOM 815 C CA . GLU A 1 105 ? 16.987 5.174 -46.958 1.00 84.19 105 GLU A CA 1
ATOM 816 C C . GLU A 1 105 ? 16.886 3.705 -47.392 1.00 84.19 105 GLU A C 1
ATOM 818 O O . GLU A 1 105 ? 15.807 3.247 -47.784 1.00 84.19 105 GLU A O 1
ATOM 823 N N . ARG A 1 106 ? 17.951 2.909 -47.216 1.00 85.69 106 ARG A N 1
ATOM 824 C CA . ARG A 1 106 ? 17.900 1.455 -47.459 1.00 85.69 106 ARG A CA 1
ATOM 825 C C . ARG A 1 106 ? 16.858 0.755 -46.586 1.00 85.69 106 ARG A C 1
ATOM 827 O O . ARG A 1 106 ? 16.093 -0.067 -47.096 1.00 85.69 106 ARG A O 1
ATOM 834 N N . ALA A 1 107 ? 16.781 1.106 -45.302 1.00 85.69 107 ALA A N 1
ATOM 835 C CA . ALA A 1 107 ? 15.789 0.549 -44.386 1.00 85.69 107 ALA A CA 1
ATOM 836 C C . ALA A 1 107 ? 14.355 0.928 -44.795 1.00 85.69 107 ALA A C 1
ATOM 838 O O . ALA A 1 107 ? 13.481 0.064 -44.859 1.00 85.69 107 ALA A O 1
ATOM 839 N N . LYS A 1 108 ? 14.112 2.193 -45.165 1.00 85.06 108 LYS A N 1
ATOM 840 C CA . LYS A 1 108 ? 12.796 2.644 -45.655 1.00 85.06 108 LYS A CA 1
ATOM 841 C C . LYS A 1 108 ? 12.364 1.912 -46.924 1.00 85.06 108 LYS A C 1
ATOM 843 O O . LYS A 1 108 ? 11.186 1.592 -47.075 1.00 85.06 108 LYS A O 1
ATOM 848 N N . VAL A 1 109 ? 13.283 1.667 -47.858 1.00 86.44 109 VAL A N 1
ATOM 849 C CA . VAL A 1 109 ? 12.986 0.911 -49.086 1.00 86.44 109 VAL A CA 1
ATOM 850 C C . VAL A 1 109 ? 12.653 -0.547 -48.762 1.00 86.44 109 VAL A C 1
ATOM 852 O O . VAL A 1 109 ? 11.676 -1.070 -49.293 1.00 86.44 109 VAL A O 1
ATOM 855 N N . ALA A 1 110 ? 13.404 -1.191 -47.865 1.00 85.50 110 ALA A N 1
ATOM 856 C CA . ALA A 1 110 ? 13.119 -2.559 -47.432 1.00 85.50 110 ALA A CA 1
ATOM 857 C C . ALA A 1 110 ? 11.743 -2.673 -46.753 1.00 85.50 110 ALA A C 1
ATOM 859 O O . ALA A 1 110 ? 10.963 -3.558 -47.094 1.00 85.50 110 ALA A O 1
ATOM 860 N N . CYS A 1 111 ? 11.396 -1.733 -45.870 1.00 84.12 111 CYS A N 1
ATOM 861 C CA . CYS A 1 111 ? 10.079 -1.694 -45.235 1.00 84.12 111 CYS A CA 1
ATOM 862 C C . CYS A 1 111 ? 8.945 -1.496 -46.251 1.00 84.12 111 CYS A C 1
ATOM 864 O O . CYS A 1 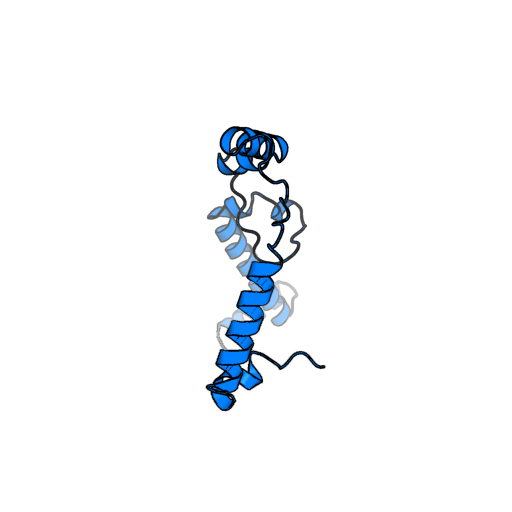111 ? 7.916 -2.156 -46.144 1.00 84.12 111 CYS A O 1
ATOM 866 N N . ARG A 1 112 ? 9.133 -0.640 -47.268 1.00 84.38 112 ARG A N 1
ATOM 867 C CA . ARG A 1 112 ? 8.149 -0.470 -48.354 1.00 84.38 112 ARG A CA 1
ATOM 868 C C . ARG A 1 112 ? 7.941 -1.757 -49.156 1.00 84.38 112 ARG A C 1
ATOM 870 O O . ARG A 1 112 ? 6.806 -2.054 -49.509 1.00 84.38 112 ARG A O 1
ATOM 877 N N . ARG A 1 113 ? 9.006 -2.528 -49.406 1.00 85.06 113 ARG A N 1
ATOM 878 C CA . ARG A 1 113 ? 8.909 -3.840 -50.071 1.00 85.06 113 ARG A CA 1
ATOM 879 C C . ARG A 1 113 ? 8.109 -4.838 -49.238 1.00 85.06 113 ARG A C 1
ATOM 881 O O . ARG A 1 113 ? 7.173 -5.414 -49.761 1.00 85.06 113 ARG A O 1
ATOM 888 N N . LEU A 1 114 ? 8.386 -4.945 -47.938 1.00 83.81 114 LEU A N 1
ATOM 889 C CA . LEU A 1 114 ? 7.640 -5.843 -47.044 1.00 83.81 114 LEU A CA 1
ATOM 890 C C . LEU A 1 114 ? 6.137 -5.527 -46.989 1.00 83.81 114 LEU A C 1
ATOM 892 O O . LEU A 1 114 ? 5.321 -6.440 -46.928 1.00 83.81 114 LEU A O 1
ATOM 896 N N . VAL A 1 115 ? 5.768 -4.242 -47.032 1.00 85.12 115 VAL A N 1
ATOM 897 C CA . VAL A 1 115 ? 4.357 -3.823 -47.096 1.00 85.12 115 VAL A CA 1
ATOM 898 C C . VAL A 1 115 ? 3.730 -4.141 -48.454 1.00 85.12 115 VAL A C 1
ATOM 900 O O . VAL A 1 115 ? 2.555 -4.482 -48.502 1.00 85.12 115 VAL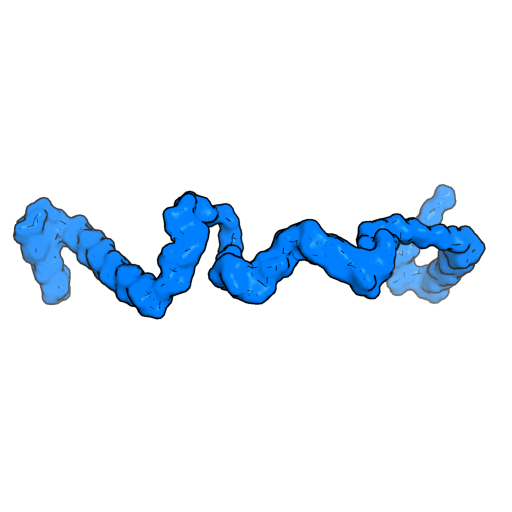 A O 1
ATOM 903 N N . ALA A 1 116 ? 4.489 -4.032 -49.548 1.00 82.25 116 ALA A N 1
ATOM 904 C CA . ALA A 1 116 ? 4.008 -4.399 -50.879 1.00 82.25 116 ALA A CA 1
ATOM 905 C C . ALA A 1 116 ? 3.839 -5.920 -51.041 1.00 82.25 116 ALA A C 1
ATOM 907 O O . ALA A 1 116 ? 2.896 -6.350 -51.699 1.00 82.25 116 ALA A O 1
ATOM 908 N N . ASP A 1 117 ? 4.724 -6.710 -50.427 1.00 86.81 117 ASP A N 1
ATOM 909 C CA . ASP A 1 117 ? 4.702 -8.174 -50.483 1.00 86.81 117 ASP A CA 1
ATOM 910 C C . ASP A 1 117 ? 3.556 -8.773 -49.641 1.00 86.81 117 ASP A C 1
ATOM 912 O O . ASP A 1 117 ? 2.954 -9.763 -50.054 1.00 86.81 117 ASP A O 1
ATOM 916 N N . ASP A 1 118 ? 3.223 -8.180 -48.483 1.00 84.25 118 ASP A N 1
ATOM 917 C CA . ASP A 1 118 ? 2.101 -8.617 -47.631 1.00 84.25 118 ASP A CA 1
ATOM 918 C C . ASP A 1 118 ? 1.362 -7.420 -46.980 1.00 84.25 118 ASP A C 1
ATOM 920 O O . ASP A 1 118 ? 1.625 -7.038 -45.826 1.00 84.25 118 ASP A O 1
ATOM 924 N N . PRO A 1 119 ? 0.420 -6.803 -47.723 1.00 82.00 119 PRO A N 1
ATOM 925 C CA . PRO A 1 119 ? -0.304 -5.616 -47.272 1.00 82.00 119 PRO A CA 1
ATOM 926 C C . PRO A 1 119 ? -1.244 -5.877 -46.091 1.00 82.00 119 PRO A C 1
ATOM 928 O O . PRO A 1 119 ? -1.374 -5.021 -45.216 1.00 82.00 119 PRO A O 1
ATOM 931 N N . GLU A 1 120 ? -1.878 -7.049 -46.033 1.00 84.19 120 GLU A N 1
ATOM 932 C CA . GLU A 1 120 ? -2.811 -7.412 -44.956 1.00 84.19 120 GLU A CA 1
ATOM 933 C C . GLU A 1 120 ? -2.078 -7.513 -43.614 1.00 84.19 120 GLU A C 1
ATOM 935 O O . GLU A 1 120 ? -2.525 -6.988 -42.587 1.00 84.19 120 GLU A O 1
ATOM 940 N N . ARG A 1 121 ? -0.887 -8.123 -43.623 1.00 80.62 121 ARG A N 1
ATOM 941 C CA . ARG A 1 121 ? -0.100 -8.322 -42.407 1.00 80.62 121 ARG A CA 1
ATOM 942 C C . ARG A 1 121 ? 0.683 -7.092 -41.970 1.00 80.62 121 ARG A C 1
ATOM 944 O O . ARG A 1 121 ? 0.839 -6.890 -40.768 1.00 80.62 121 ARG A O 1
ATOM 951 N N . TYR A 1 122 ? 1.190 -6.282 -42.900 1.00 83.12 122 TYR A N 1
ATOM 952 C CA . TYR A 1 122 ? 2.093 -5.174 -42.561 1.00 83.12 122 TYR A CA 1
ATOM 953 C C . TYR A 1 122 ? 1.531 -3.776 -42.820 1.00 83.12 122 TYR A C 1
ATOM 955 O O . TYR A 1 122 ? 2.024 -2.825 -42.213 1.00 83.12 122 TYR A O 1
ATOM 963 N N . GLY A 1 123 ? 0.485 -3.614 -43.633 1.00 77.44 123 GLY A N 1
ATOM 964 C CA . GLY A 1 123 ? -0.076 -2.301 -43.981 1.00 77.44 123 GLY A CA 1
ATOM 965 C C . GLY A 1 123 ? -0.689 -1.541 -42.800 1.00 77.44 123 GLY A C 1
ATOM 966 O O . GLY A 1 123 ? -0.669 -0.310 -42.770 1.00 77.44 123 GLY A O 1
ATOM 967 N N . HIS A 1 124 ? -1.167 -2.255 -41.776 1.00 80.12 124 HIS A N 1
ATOM 968 C CA . HIS A 1 124 ? -1.677 -1.652 -40.539 1.00 80.12 124 HIS A CA 1
ATOM 969 C C . HIS A 1 124 ? -0.569 -1.290 -39.528 1.00 80.12 124 HIS A C 1
ATOM 971 O O . HIS A 1 124 ? -0.804 -0.485 -38.626 1.00 80.12 124 HIS A O 1
ATOM 977 N N . ILE A 1 125 ? 0.634 -1.859 -39.684 1.00 81.81 125 ILE A N 1
ATOM 978 C CA . ILE A 1 125 ? 1.791 -1.669 -38.790 1.00 81.81 125 ILE A CA 1
ATOM 979 C C . ILE A 1 125 ? 2.725 -0.593 -39.349 1.00 81.81 125 ILE A C 1
ATOM 981 O O . ILE A 1 125 ? 3.159 0.309 -38.634 1.00 81.81 125 ILE A O 1
ATOM 985 N N . ILE A 1 126 ? 3.020 -0.673 -40.643 1.00 78.75 126 ILE A N 1
ATOM 986 C CA . ILE A 1 126 ? 3.896 0.242 -41.365 1.00 78.75 126 ILE A CA 1
ATOM 987 C C . ILE A 1 126 ? 3.004 1.031 -42.313 1.00 78.75 126 ILE A C 1
ATOM 989 O O . ILE A 1 126 ? 2.796 0.660 -43.468 1.00 78.75 126 ILE A O 1
ATOM 993 N N . LYS A 1 127 ? 2.440 2.125 -41.795 1.00 72.31 127 LYS A N 1
ATOM 994 C CA . LYS A 1 127 ? 1.603 3.004 -42.609 1.00 72.31 127 LYS A CA 1
ATOM 995 C C . LYS A 1 127 ? 2.447 3.583 -43.747 1.00 72.31 127 LYS A C 1
ATOM 997 O O . LYS A 1 127 ? 3.562 4.049 -43.479 1.00 72.31 127 LYS A O 1
ATOM 1002 N N . PRO A 1 128 ? 1.941 3.595 -44.991 1.00 62.75 128 PRO A N 1
ATOM 1003 C CA . PRO A 1 128 ? 2.590 4.340 -46.054 1.00 62.75 128 PRO A CA 1
ATOM 1004 C C . PRO A 1 128 ? 2.638 5.806 -45.616 1.00 62.75 128 PRO A C 1
ATOM 1006 O O . PRO A 1 128 ? 1.605 6.436 -45.396 1.00 62.75 128 PRO A O 1
ATOM 1009 N N . GLN A 1 129 ? 3.848 6.321 -45.402 1.00 58.44 129 GLN A N 1
ATOM 1010 C CA . GLN A 1 129 ? 4.041 7.745 -45.159 1.00 58.44 129 GLN A CA 1
ATOM 1011 C C . GLN A 1 129 ? 3.604 8.463 -46.440 1.00 58.44 129 GLN A C 1
ATOM 1013 O O . GLN A 1 129 ? 4.041 8.078 -47.526 1.00 58.44 129 GLN A O 1
ATOM 1018 N N . GLY A 1 130 ? 2.677 9.412 -46.298 1.00 54.00 130 GLY A N 1
ATOM 1019 C CA . GLY A 1 130 ? 2.036 10.110 -47.410 1.00 54.00 130 GLY A CA 1
ATOM 1020 C C . GLY A 1 130 ? 3.038 10.708 -48.395 1.00 54.00 130 GLY A C 1
ATOM 1021 O O . GLY A 1 130 ? 4.133 11.118 -48.007 1.00 54.00 130 GLY A O 1
ATOM 1022 N N . VAL A 1 131 ? 2.631 10.704 -49.665 1.00 40.59 131 VAL A N 1
ATOM 1023 C CA . VAL A 1 131 ? 3.228 11.500 -50.746 1.00 40.59 131 VAL A CA 1
ATOM 1024 C C . VAL A 1 131 ? 3.067 12.982 -50.429 1.00 40.59 131 VAL A C 1
ATOM 1026 O O . VAL A 1 131 ? 1.966 13.345 -49.955 1.00 40.59 131 VAL A O 1
#